Protein AF-A0A451EMP8-F1 (afdb_monomer_lite)

InterPro domains:
  IPR011759 Cytochrome C oxidase subunit II, transmembrane domain [PF02790] (2-65)
  IPR011759 Cytochrome C oxidase subunit II, transmembrane domain [PS50999] (1-65)
  IPR036257 Cytochrome C oxidase subunit II, transmembrane domain superfamily [G3DSA:1.10.287.90] (1-65)
  IPR036257 Cytochrome C oxidase subunit II, transmembrane domain superfamily [SSF81464] (1-65)

Organism: NCBI:txid7396

Sequence (65 aa):
MSTWMLMGLQDSSSPLMEQLIFFHDHALMILVMITMLVGYLMFMLFFNKFINRYLLHGQTIEIIW

Structure (mmCIF, N/CA/C/O backbone):
data_AF-A0A451EMP8-F1
#
_entry.id   AF-A0A451EMP8-F1
#
loop_
_atom_site.group_PDB
_atom_site.id
_atom_site.type_symbol
_atom_site.label_atom_id
_atom_site.label_alt_id
_atom_site.label_comp_id
_atom_site.label_asym_id
_atom_site.label_entity_id
_atom_site.label_seq_id
_atom_site.pdbx_PDB_ins_code
_atom_site.Cartn_x
_atom_site.Cartn_y
_atom_site.Cartn_z
_atom_site.occupancy
_atom_site.B_iso_or_equiv
_atom_site.auth_seq_id
_atom_site.auth_comp_id
_atom_site.auth_asym_id
_atom_site.auth_atom_id
_atom_site.pdbx_PDB_model_num
ATOM 1 N N . MET A 1 1 ? 5.376 -8.825 -31.404 1.00 80.94 1 MET A N 1
ATOM 2 C CA . MET A 1 1 ? 3.975 -8.982 -31.862 1.00 80.94 1 MET A CA 1
ATOM 3 C C . MET A 1 1 ? 3.213 -9.640 -30.735 1.00 80.94 1 MET A C 1
ATOM 5 O O . MET A 1 1 ? 3.622 -10.709 -30.304 1.00 80.94 1 MET A O 1
ATOM 9 N N . SER A 1 2 ? 2.160 -9.008 -30.225 1.00 80.69 2 SER A N 1
ATOM 10 C CA . SER A 1 2 ? 1.339 -9.596 -29.165 1.00 80.69 2 SER A CA 1
ATOM 11 C C . SER A 1 2 ? 0.540 -10.770 -29.712 1.00 80.69 2 SER A C 1
ATOM 13 O O . SER A 1 2 ? -0.214 -10.615 -30.675 1.00 80.69 2 SER A O 1
ATOM 15 N N . THR A 1 3 ? 0.682 -11.926 -29.080 1.00 89.50 3 THR A N 1
ATOM 16 C CA . THR A 1 3 ? -0.202 -13.068 -29.294 1.00 89.50 3 THR A CA 1
ATOM 17 C C . THR A 1 3 ? -1.460 -12.925 -28.443 1.00 89.50 3 THR A C 1
ATOM 19 O O . THR A 1 3 ? -1.486 -12.199 -27.447 1.00 89.50 3 THR A O 1
ATOM 22 N N . TRP A 1 4 ? -2.517 -13.642 -28.821 1.00 86.31 4 TRP A N 1
ATOM 23 C CA . TRP A 1 4 ? -3.708 -13.770 -27.987 1.00 86.31 4 TRP A CA 1
ATOM 24 C C . TRP A 1 4 ? -3.332 -14.304 -26.598 1.00 86.31 4 TRP A C 1
ATOM 26 O O . TRP A 1 4 ? -2.454 -15.157 -26.485 1.00 86.31 4 TRP A O 1
ATOM 36 N N . MET A 1 5 ? -4.003 -13.799 -25.557 1.00 88.06 5 MET A N 1
ATOM 37 C CA . MET A 1 5 ? -3.805 -14.198 -24.153 1.00 88.06 5 MET A CA 1
ATOM 38 C C . MET A 1 5 ? -2.438 -13.819 -23.537 1.00 88.06 5 MET A C 1
ATOM 40 O O . MET A 1 5 ? -2.103 -14.292 -22.453 1.00 88.06 5 MET A O 1
ATOM 44 N N . LEU A 1 6 ? -1.653 -12.931 -24.159 1.00 91.69 6 LEU A N 1
ATOM 45 C CA . LEU A 1 6 ? -0.441 -12.407 -23.522 1.00 91.69 6 LEU A CA 1
ATOM 46 C C . LEU A 1 6 ? -0.814 -11.455 -22.368 1.00 91.69 6 LEU A C 1
ATOM 48 O O . LEU A 1 6 ? -1.299 -10.354 -22.609 1.00 91.69 6 LEU A O 1
ATOM 52 N N . MET A 1 7 ? -0.595 -11.887 -21.120 1.00 86.81 7 MET A N 1
ATOM 53 C CA . MET A 1 7 ? -0.871 -11.083 -19.916 1.00 86.81 7 MET A CA 1
ATOM 54 C C . MET A 1 7 ? 0.292 -10.163 -19.500 1.00 86.81 7 MET A C 1
ATOM 56 O O . MET A 1 7 ? 0.078 -9.229 -18.736 1.00 86.81 7 MET A O 1
ATOM 60 N N . GLY A 1 8 ? 1.511 -10.429 -19.980 1.00 88.88 8 GLY A N 1
ATOM 61 C CA . GLY A 1 8 ? 2.711 -9.637 -19.691 1.00 88.88 8 GLY A CA 1
ATOM 62 C C . GLY A 1 8 ? 3.073 -8.638 -20.795 1.00 88.88 8 GLY A C 1
ATOM 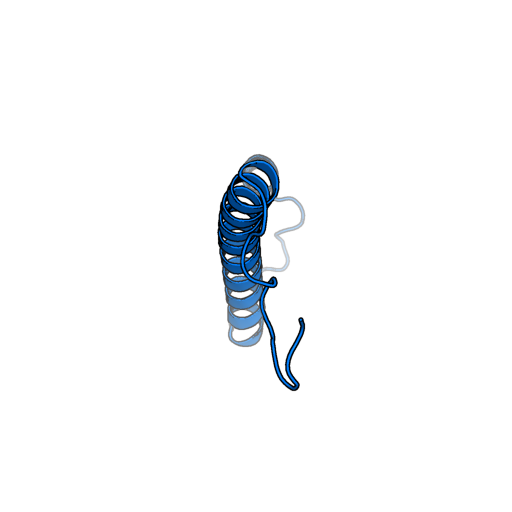63 O O . GLY A 1 8 ? 2.331 -8.440 -21.759 1.00 88.88 8 GLY A O 1
ATOM 64 N N . LEU A 1 9 ? 4.250 -8.024 -20.661 1.00 89.44 9 LEU A N 1
ATOM 65 C CA . LEU A 1 9 ? 4.842 -7.193 -21.711 1.00 89.44 9 LEU A CA 1
ATOM 66 C C . LEU A 1 9 ? 5.372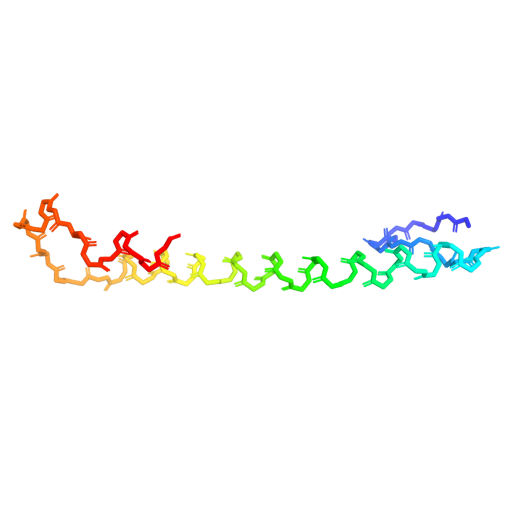 -8.066 -22.863 1.00 89.44 9 LEU A C 1
ATOM 68 O O . LEU A 1 9 ? 5.654 -9.248 -22.687 1.00 89.44 9 LEU A O 1
ATOM 72 N N . GLN A 1 10 ? 5.486 -7.482 -24.059 1.00 90.19 10 GLN A N 1
ATOM 73 C CA . GLN A 1 10 ? 6.155 -8.146 -25.184 1.00 90.19 10 GLN A CA 1
ATOM 74 C C . GLN A 1 10 ? 7.667 -8.226 -24.934 1.00 90.19 10 GLN A C 1
ATOM 76 O O . GLN A 1 10 ? 8.219 -7.366 -24.246 1.00 90.19 10 GLN A O 1
ATOM 81 N N . 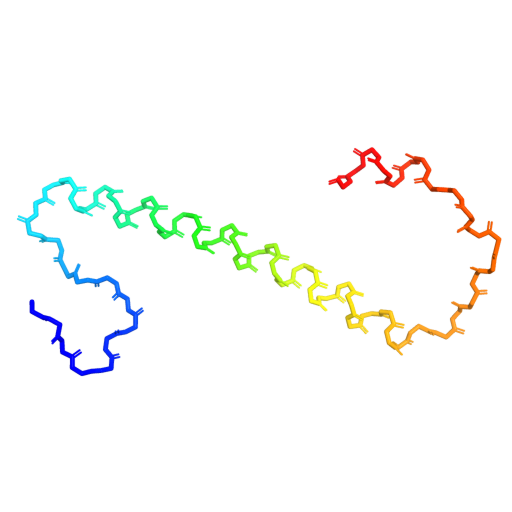ASP A 1 11 ? 8.326 -9.208 -25.557 1.00 86.81 11 ASP A N 1
ATOM 82 C CA . ASP A 1 11 ? 9.785 -9.344 -25.517 1.00 86.81 11 ASP A CA 1
ATOM 83 C C . ASP A 1 11 ? 10.487 -8.052 -25.961 1.00 86.81 11 ASP A C 1
ATOM 85 O O . ASP A 1 11 ? 10.031 -7.342 -26.868 1.00 86.81 11 ASP A O 1
ATOM 89 N N . SER A 1 12 ? 11.611 -7.738 -25.313 1.00 88.38 12 SER A N 1
ATOM 90 C CA . SER A 1 12 ? 12.355 -6.510 -25.573 1.00 88.38 12 SER A CA 1
ATOM 91 C C . SER A 1 12 ? 12.993 -6.527 -26.966 1.00 88.38 12 SER A C 1
ATOM 93 O O . SER A 1 12 ? 13.687 -7.458 -27.363 1.00 88.38 12 SER A O 1
ATOM 95 N N . SER A 1 13 ? 12.791 -5.447 -27.722 1.00 91.44 13 SER A N 1
ATOM 96 C CA . SER A 1 13 ? 13.477 -5.211 -29.001 1.00 91.44 13 SER A CA 1
ATOM 97 C C . SER A 1 13 ? 14.595 -4.166 -28.891 1.00 91.44 13 SER A C 1
ATOM 99 O O . SER A 1 13 ? 15.210 -3.810 -29.894 1.00 91.44 13 SER A O 1
ATOM 101 N N . SER A 1 14 ? 14.829 -3.621 -27.692 1.00 93.12 14 SER A N 1
ATOM 102 C CA . SER A 1 14 ? 15.878 -2.643 -27.403 1.00 93.12 14 SER A CA 1
ATOM 103 C C . SER A 1 14 ? 16.352 -2.756 -25.945 1.00 93.12 14 SER A C 1
ATOM 105 O O . SER A 1 14 ? 15.555 -3.134 -25.081 1.00 93.12 14 SER A O 1
ATOM 107 N N . PRO A 1 15 ? 17.603 -2.361 -25.636 1.00 88.94 15 PRO A N 1
ATOM 108 C CA . PRO A 1 15 ? 18.119 -2.371 -24.263 1.00 88.94 15 PRO A CA 1
ATOM 109 C C . PRO A 1 15 ? 17.297 -1.509 -23.293 1.00 88.94 15 PRO A C 1
ATOM 111 O O . PRO A 1 15 ? 17.208 -1.804 -22.106 1.00 88.94 15 PRO A O 1
ATOM 114 N N . LEU A 1 16 ? 16.657 -0.447 -23.797 1.00 95.38 16 LEU A N 1
ATOM 115 C CA . LEU A 1 16 ? 15.764 0.400 -23.003 1.00 95.38 16 LEU A CA 1
ATOM 116 C C . LEU A 1 16 ? 14.490 -0.338 -22.582 1.00 95.38 16 LEU A C 1
ATOM 118 O O . LEU A 1 16 ? 14.057 -0.201 -21.441 1.00 95.38 16 LEU A O 1
ATOM 122 N N . MET A 1 17 ? 13.899 -1.128 -23.483 1.00 93.75 17 MET A N 1
ATOM 123 C CA . MET A 1 17 ? 12.698 -1.905 -23.169 1.00 93.75 17 MET A CA 1
ATOM 124 C C . MET A 1 17 ? 12.986 -2.960 -22.095 1.00 93.75 17 MET A C 1
ATOM 126 O O . MET A 1 17 ? 12.156 -3.185 -21.224 1.00 93.75 17 MET A O 1
ATOM 130 N N . GLU A 1 18 ? 14.178 -3.554 -22.102 1.00 93.62 18 GLU A N 1
ATOM 131 C CA . GLU A 1 18 ? 14.592 -4.508 -21.070 1.00 93.62 18 GLU A CA 1
ATOM 132 C C . GLU A 1 18 ? 14.673 -3.857 -19.677 1.00 93.62 18 GLU A C 1
ATOM 134 O O . GLU A 1 18 ? 14.146 -4.395 -18.706 1.00 93.62 18 GLU A O 1
ATOM 139 N N . GLN A 1 19 ? 15.225 -2.642 -19.579 1.00 94.94 19 GLN A N 1
ATOM 140 C CA . GLN A 1 19 ? 15.238 -1.878 -18.322 1.00 94.94 19 GLN A CA 1
ATOM 141 C C . GLN A 1 19 ? 13.830 -1.516 -17.832 1.00 94.94 19 GLN A C 1
ATOM 143 O O . GLN A 1 19 ? 13.563 -1.546 -16.630 1.00 94.94 19 GLN A O 1
ATOM 148 N N . LEU A 1 20 ? 12.912 -1.204 -18.749 1.00 95.38 20 LEU A N 1
ATOM 149 C CA . LEU A 1 20 ? 11.518 -0.935 -18.397 1.00 95.38 20 LEU A CA 1
ATOM 150 C C . LEU A 1 20 ? 10.794 -2.187 -17.901 1.00 95.38 20 LEU A C 1
ATOM 152 O O . LEU A 1 20 ? 9.993 -2.074 -16.977 1.00 95.38 20 LEU A O 1
ATOM 156 N N . ILE A 1 21 ? 11.092 -3.363 -18.460 1.00 96.12 21 ILE A N 1
ATOM 157 C CA . ILE A 1 21 ? 10.551 -4.637 -17.969 1.00 96.12 21 ILE A CA 1
ATOM 158 C C . ILE A 1 21 ? 11.061 -4.907 -16.545 1.00 96.12 21 ILE A C 1
ATOM 160 O O . ILE A 1 21 ? 10.252 -5.173 -15.660 1.00 96.12 21 ILE A O 1
ATOM 164 N N . PHE A 1 22 ? 12.359 -4.717 -16.269 1.00 96.00 22 PHE A N 1
ATOM 165 C CA . PHE A 1 22 ? 12.892 -4.852 -14.904 1.00 96.00 22 PHE A CA 1
ATOM 166 C C . PHE A 1 22 ? 12.237 -3.889 -13.906 1.00 96.00 22 PHE A C 1
ATOM 168 O O . PHE A 1 22 ? 11.906 -4.276 -12.783 1.00 96.00 22 PHE A O 1
ATOM 175 N N . PHE A 1 23 ? 12.028 -2.635 -14.308 1.00 97.31 23 PHE A N 1
ATOM 176 C CA . PHE A 1 23 ? 11.337 -1.657 -13.473 1.00 97.31 23 PHE A CA 1
ATOM 177 C C . PHE A 1 23 ? 9.870 -2.039 -13.235 1.00 97.31 23 PHE A C 1
ATOM 179 O O . PHE A 1 23 ? 9.391 -1.970 -12.102 1.00 97.31 23 PHE A O 1
ATOM 186 N N . HIS A 1 24 ? 9.171 -2.463 -14.289 1.00 96.19 24 HIS A N 1
ATOM 187 C CA . HIS A 1 24 ? 7.789 -2.918 -14.212 1.00 96.19 24 HIS A CA 1
ATOM 188 C C . HIS A 1 24 ? 7.642 -4.085 -13.232 1.00 96.19 24 HIS A C 1
ATOM 190 O O . HIS A 1 24 ? 6.784 -4.033 -12.353 1.00 96.19 24 HIS A O 1
ATOM 196 N N . ASP A 1 25 ? 8.504 -5.095 -13.327 1.00 95.69 25 ASP A N 1
ATOM 197 C CA . ASP A 1 25 ? 8.436 -6.275 -12.464 1.00 95.69 25 ASP A CA 1
ATOM 198 C C . ASP A 1 25 ? 8.707 -5.922 -10.997 1.00 95.69 25 ASP A C 1
ATOM 200 O O . ASP A 1 25 ? 8.026 -6.419 -10.095 1.00 95.69 25 ASP A O 1
ATOM 204 N N . HIS A 1 26 ? 9.639 -4.999 -10.743 1.00 97.19 26 HIS A N 1
ATOM 205 C CA . HIS A 1 26 ? 9.881 -4.493 -9.395 1.00 97.19 26 HIS A CA 1
ATOM 206 C C . HIS A 1 26 ? 8.668 -3.738 -8.831 1.00 97.19 26 HIS A C 1
ATOM 208 O O . HIS A 1 26 ? 8.256 -3.982 -7.694 1.00 97.19 26 HIS A O 1
ATOM 214 N N . ALA A 1 27 ? 8.060 -2.856 -9.627 1.00 97.62 27 ALA A N 1
ATOM 215 C CA . ALA A 1 27 ? 6.872 -2.112 -9.220 1.00 97.62 27 ALA A CA 1
ATOM 216 C C . ALA A 1 27 ? 5.669 -3.041 -8.977 1.00 97.62 27 ALA A C 1
ATOM 218 O O . ALA A 1 27 ? 4.954 -2.883 -7.983 1.00 97.62 27 ALA A O 1
ATOM 219 N N . LEU A 1 28 ? 5.472 -4.041 -9.843 1.00 97.44 28 LEU A N 1
ATOM 220 C CA . LEU A 1 28 ? 4.409 -5.033 -9.703 1.00 97.44 28 LEU A CA 1
ATOM 221 C C . LEU A 1 28 ? 4.585 -5.858 -8.420 1.00 97.44 28 LEU A C 1
ATOM 223 O O . LEU A 1 28 ? 3.609 -6.090 -7.710 1.00 97.44 28 LEU A O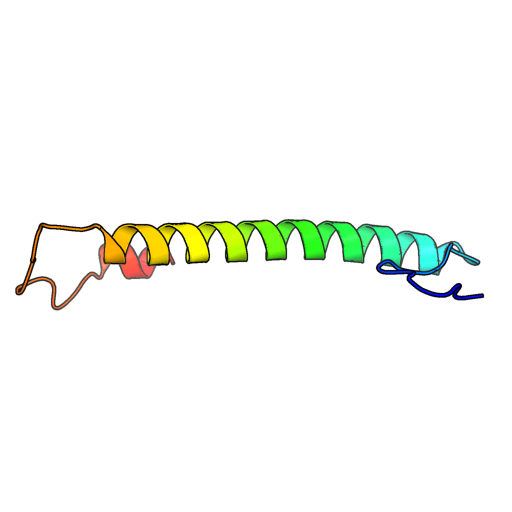 1
ATOM 227 N N . MET A 1 29 ? 5.818 -6.249 -8.081 1.00 96.75 29 MET A N 1
ATOM 228 C CA . MET A 1 29 ? 6.118 -6.967 -6.838 1.00 96.75 29 MET A CA 1
ATOM 229 C C . MET A 1 29 ? 5.711 -6.162 -5.595 1.00 96.75 29 MET A C 1
ATOM 231 O O . MET A 1 29 ? 5.054 -6.705 -4.703 1.00 96.75 29 MET A O 1
ATOM 235 N N . ILE A 1 30 ? 6.013 -4.860 -5.562 1.00 98.00 30 ILE A N 1
ATOM 236 C CA . ILE A 1 30 ? 5.597 -3.969 -4.467 1.00 98.00 30 ILE A CA 1
ATOM 237 C C . ILE A 1 30 ? 4.067 -3.854 -4.411 1.00 98.00 30 ILE A C 1
ATOM 239 O O . ILE A 1 30 ? 3.473 -3.969 -3.338 1.00 98.00 30 ILE A O 1
ATOM 243 N N . LEU A 1 31 ? 3.409 -3.669 -5.557 1.00 97.81 31 LEU A N 1
ATOM 244 C CA . LEU A 1 31 ? 1.954 -3.521 -5.620 1.00 97.81 31 LEU A CA 1
ATOM 245 C C . LEU A 1 31 ? 1.237 -4.783 -5.121 1.00 97.81 31 LEU A C 1
ATOM 247 O O . LEU A 1 31 ? 0.318 -4.697 -4.301 1.00 97.81 31 LEU A O 1
ATOM 251 N N . VAL A 1 32 ? 1.676 -5.967 -5.555 1.00 97.69 32 VAL A N 1
ATOM 252 C CA . VAL A 1 32 ? 1.116 -7.242 -5.083 1.00 97.69 32 VAL A CA 1
ATOM 253 C C . VAL A 1 32 ? 1.333 -7.404 -3.577 1.00 97.69 32 VAL A C 1
ATOM 255 O O . VAL A 1 32 ? 0.407 -7.796 -2.869 1.00 97.69 32 VAL A O 1
ATOM 258 N N . MET A 1 33 ? 2.503 -7.029 -3.052 1.00 96.69 33 MET A N 1
ATOM 259 C CA . MET A 1 33 ? 2.770 -7.081 -1.611 1.00 96.69 33 MET A CA 1
ATOM 260 C C . MET A 1 33 ? 1.782 -6.216 -0.811 1.00 96.69 33 MET A C 1
ATOM 262 O O . MET A 1 33 ? 1.195 -6.694 0.162 1.00 96.69 33 MET A O 1
ATOM 266 N N . ILE A 1 34 ? 1.548 -4.973 -1.243 1.00 97.00 34 ILE A N 1
ATOM 267 C CA . ILE A 1 34 ? 0.621 -4.053 -0.565 1.00 97.00 34 ILE A CA 1
ATOM 268 C C . ILE A 1 34 ? -0.824 -4.559 -0.669 1.00 97.00 34 ILE A C 1
ATOM 270 O O . ILE A 1 34 ? -1.538 -4.594 0.333 1.00 97.00 34 ILE A O 1
ATOM 274 N N . THR A 1 35 ? -1.266 -4.993 -1.854 1.00 96.56 35 THR A N 1
ATOM 275 C CA . THR A 1 35 ? -2.644 -5.487 -2.047 1.00 96.56 35 THR A CA 1
ATOM 276 C C . THR A 1 35 ? -2.933 -6.743 -1.225 1.00 96.56 35 THR A C 1
ATOM 278 O O . THR A 1 35 ? -4.010 -6.844 -0.634 1.00 96.56 35 THR A O 1
ATOM 281 N N . MET A 1 36 ? -1.968 -7.659 -1.104 1.00 97.31 36 MET A N 1
ATOM 282 C CA . MET A 1 36 ? -2.085 -8.837 -0.241 1.00 97.31 36 MET A CA 1
ATOM 283 C C . MET A 1 36 ? -2.147 -8.457 1.242 1.00 97.31 36 MET A C 1
ATOM 285 O O . MET A 1 36 ? -2.972 -9.007 1.974 1.00 97.31 36 MET A O 1
ATOM 289 N N . LEU A 1 37 ? -1.329 -7.496 1.688 1.00 96.19 37 LEU A N 1
ATOM 290 C CA . LEU A 1 37 ? -1.348 -7.008 3.071 1.00 96.19 37 LEU A CA 1
ATOM 291 C C . LEU A 1 37 ? -2.698 -6.369 3.423 1.00 96.19 37 LEU A C 1
A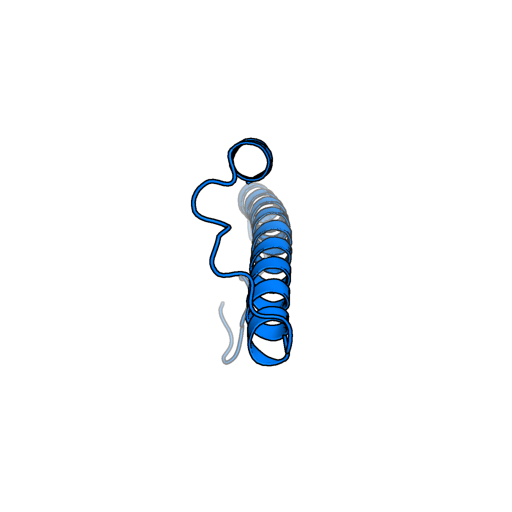TOM 293 O O . LEU A 1 37 ? -3.298 -6.713 4.442 1.00 96.19 37 LEU A O 1
ATOM 297 N N . VAL A 1 38 ? -3.214 -5.490 2.561 1.00 96.81 38 VAL A N 1
ATOM 298 C CA . VAL A 1 38 ? -4.525 -4.853 2.760 1.00 96.81 38 VAL A CA 1
ATOM 299 C C . VAL A 1 38 ? -5.649 -5.890 2.714 1.00 96.81 38 VAL A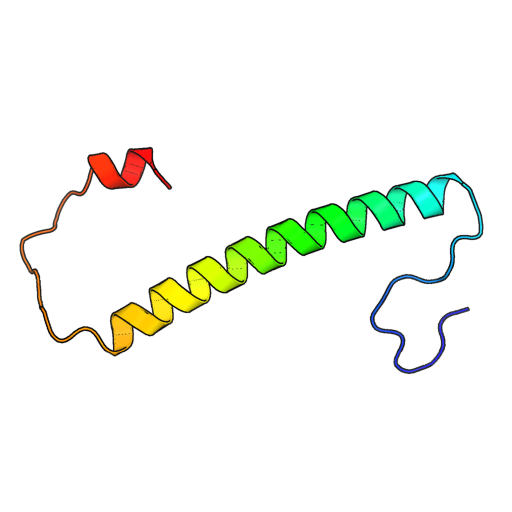 C 1
ATOM 301 O O . VAL A 1 38 ? -6.535 -5.874 3.569 1.00 96.81 38 VAL A O 1
ATOM 304 N N . GLY A 1 39 ? -5.598 -6.831 1.766 1.00 96.06 39 GLY A N 1
ATOM 305 C CA . GLY A 1 39 ? -6.571 -7.919 1.663 1.00 96.06 39 GLY A CA 1
ATOM 306 C C . GLY A 1 39 ? -6.613 -8.786 2.923 1.00 96.06 39 GLY A C 1
ATOM 307 O O . GLY A 1 39 ? -7.696 -9.093 3.424 1.00 96.06 39 GLY A O 1
ATOM 308 N N . TYR A 1 40 ? -5.449 -9.110 3.488 1.00 95.12 40 TYR A N 1
ATOM 309 C CA . TYR A 1 40 ? -5.346 -9.835 4.751 1.00 95.12 40 TYR A CA 1
ATOM 310 C C . TYR A 1 40 ? -5.957 -9.051 5.924 1.00 95.12 40 TYR A C 1
ATOM 312 O O . TYR A 1 40 ? -6.749 -9.616 6.682 1.00 95.12 40 TYR A O 1
ATOM 320 N N . LEU A 1 41 ? -5.656 -7.752 6.058 1.00 92.81 41 LEU A N 1
ATOM 321 C CA . LEU A 1 41 ? -6.236 -6.906 7.111 1.00 92.81 41 LEU A CA 1
ATOM 322 C C . LEU A 1 41 ? -7.766 -6.850 7.016 1.00 92.81 41 LEU A C 1
ATOM 324 O O . LEU A 1 41 ? -8.453 -7.038 8.020 1.00 92.81 41 LEU A O 1
ATOM 328 N N . MET A 1 42 ? -8.301 -6.658 5.809 1.00 92.12 42 MET A N 1
ATOM 329 C CA . MET A 1 42 ? -9.747 -6.638 5.575 1.00 92.12 42 MET A CA 1
ATOM 330 C C . MET A 1 42 ? -10.391 -7.986 5.908 1.00 92.12 42 MET A C 1
ATOM 332 O O . MET A 1 42 ? -11.426 -8.023 6.572 1.00 92.12 42 MET A O 1
ATOM 336 N N . PHE A 1 43 ? -9.763 -9.096 5.513 1.00 94.31 43 PHE A N 1
ATOM 337 C CA . PHE A 1 43 ? -10.244 -10.439 5.840 1.00 94.31 43 PHE A CA 1
ATOM 338 C C . PHE A 1 43 ? -10.297 -10.673 7.356 1.00 94.31 43 PHE A C 1
ATOM 340 O O . PHE A 1 43 ? -11.297 -11.171 7.874 1.00 94.31 43 PHE A O 1
ATOM 347 N N . MET A 1 44 ? -9.263 -10.252 8.085 1.00 92.12 44 MET A N 1
ATOM 348 C CA . MET A 1 44 ? -9.192 -10.393 9.541 1.00 92.12 44 MET A CA 1
ATOM 349 C C . MET A 1 44 ? -10.301 -9.626 10.275 1.00 92.12 44 MET A C 1
ATOM 351 O O . MET A 1 44 ? -10.795 -10.108 11.297 1.00 92.12 44 MET A O 1
ATOM 355 N N . LEU A 1 45 ? -10.738 -8.470 9.761 1.00 87.75 45 LEU A N 1
ATOM 356 C CA . LEU A 1 45 ? -11.834 -7.700 10.361 1.00 87.75 45 LEU A CA 1
ATOM 357 C C . LEU A 1 45 ? -13.177 -8.440 10.299 1.00 87.75 45 LEU A C 1
ATOM 359 O O . LEU A 1 45 ? -13.949 -8.356 11.252 1.00 87.75 45 LEU A O 1
ATOM 363 N N . PHE A 1 46 ? -13.445 -9.210 9.238 1.00 88.94 46 PHE A N 1
ATOM 364 C CA . PHE A 1 46 ? -14.706 -9.951 9.102 1.00 88.94 46 PHE A CA 1
ATOM 365 C C . PHE A 1 46 ? -14.868 -11.078 10.130 1.00 88.94 46 PHE A C 1
ATOM 367 O O . PHE A 1 46 ? -15.988 -11.361 10.552 1.00 88.94 46 PHE A O 1
ATOM 374 N N . PHE A 1 47 ? -13.771 -11.711 10.553 1.00 90.44 47 PHE A N 1
ATOM 375 C CA . PHE A 1 47 ? -13.799 -12.811 11.529 1.00 90.44 47 PHE A CA 1
ATOM 376 C C . PHE A 1 47 ? -13.509 -12.365 12.967 1.00 90.44 47 PHE A C 1
ATOM 378 O O . PHE A 1 47 ? -13.438 -13.202 13.874 1.00 90.44 47 PHE A O 1
ATOM 385 N N . ASN A 1 48 ? -13.354 -11.061 13.205 1.00 88.06 48 ASN A N 1
ATOM 386 C CA . ASN A 1 48 ? -13.056 -10.545 14.531 1.00 88.06 48 ASN A CA 1
ATOM 387 C C . ASN A 1 48 ? -14.312 -10.541 15.421 1.00 88.06 48 ASN A C 1
ATOM 389 O O . ASN A 1 48 ? -15.313 -9.899 15.115 1.00 88.06 48 ASN A O 1
ATOM 393 N N . LYS A 1 49 ? -14.251 -11.255 16.551 1.00 85.75 49 LYS A N 1
ATOM 394 C CA . LYS A 1 49 ? -15.342 -11.335 17.539 1.00 85.75 49 LYS A CA 1
ATOM 395 C C . LYS A 1 49 ? -15.252 -10.268 18.637 1.00 85.75 49 LYS A C 1
ATOM 397 O O . LYS A 1 49 ? -16.200 -10.113 19.404 1.00 85.75 49 LYS A O 1
ATOM 402 N N . PHE A 1 50 ? -14.124 -9.566 18.754 1.00 88.88 50 PHE A N 1
ATOM 403 C CA . PHE A 1 50 ? -13.888 -8.574 19.799 1.00 88.88 50 PHE A CA 1
ATOM 404 C C . PHE A 1 50 ? -14.265 -7.176 19.309 1.00 88.88 50 PHE A C 1
ATOM 406 O O . PHE A 1 50 ? -13.692 -6.661 18.353 1.00 88.88 50 PHE A O 1
ATOM 413 N N . ILE A 1 51 ? -15.217 -6.541 19.996 1.00 81.69 51 ILE A N 1
ATOM 414 C CA . ILE A 1 51 ? -15.676 -5.185 19.681 1.00 81.69 51 ILE A CA 1
ATOM 415 C C . ILE A 1 51 ? -15.007 -4.208 20.649 1.00 81.69 51 ILE A C 1
ATOM 417 O O . ILE A 1 51 ? -15.287 -4.231 21.847 1.00 81.69 51 ILE A O 1
ATOM 421 N N . ASN A 1 52 ? -14.154 -3.321 20.133 1.00 84.31 52 ASN A N 1
ATOM 422 C CA . ASN A 1 52 ? -13.602 -2.207 20.904 1.00 84.31 52 ASN A CA 1
ATOM 423 C C . ASN A 1 52 ? -14.252 -0.882 20.473 1.00 84.31 52 ASN A C 1
ATOM 425 O O . ASN A 1 52 ? -13.910 -0.327 19.433 1.00 84.31 52 ASN A O 1
ATOM 429 N N . ARG A 1 53 ? -15.192 -0.367 21.277 1.00 76.94 53 ARG A N 1
ATOM 430 C CA . ARG A 1 53 ? -15.947 0.867 20.977 1.00 76.94 53 ARG A CA 1
ATOM 431 C C . ARG A 1 53 ? -15.187 2.160 21.306 1.00 76.94 53 ARG A C 1
ATOM 433 O O . ARG A 1 53 ? -15.527 3.206 20.766 1.00 76.94 53 ARG A O 1
ATOM 440 N N . TYR A 1 54 ? -14.190 2.111 22.190 1.00 84.56 54 TYR A N 1
ATOM 441 C CA . TYR A 1 54 ? -13.507 3.312 22.695 1.00 84.56 54 TYR A CA 1
ATOM 442 C C . TYR A 1 54 ? -12.228 3.667 21.926 1.00 84.56 54 TYR A C 1
ATOM 444 O O . TYR A 1 54 ? -11.565 4.646 22.264 1.00 84.56 54 TYR A O 1
ATOM 452 N N . LEU A 1 55 ? -11.883 2.910 20.880 1.00 80.62 55 LEU A N 1
ATOM 453 C CA . LEU A 1 55 ? -10.745 3.202 20.007 1.00 80.62 55 LEU A CA 1
ATOM 454 C C . LEU A 1 55 ? -11.085 4.347 19.031 1.00 80.62 55 LEU A C 1
ATOM 456 O O . LEU A 1 55 ? -11.259 4.126 17.838 1.00 80.62 55 LEU A O 1
ATOM 460 N N . LEU A 1 56 ? -11.232 5.566 19.555 1.00 77.00 56 LEU A N 1
ATOM 461 C CA . LEU A 1 56 ? -11.582 6.756 18.766 1.00 77.00 56 LEU A CA 1
ATOM 462 C C . LEU A 1 56 ? -10.358 7.423 18.123 1.00 77.00 56 LEU A C 1
ATOM 464 O O . LEU A 1 56 ? -10.471 7.987 17.039 1.00 77.00 56 LEU A O 1
ATOM 468 N N . HIS A 1 57 ? -9.193 7.336 18.772 1.00 82.38 57 HIS A N 1
ATOM 469 C CA . HIS A 1 57 ? -7.935 7.892 18.276 1.00 82.38 57 HIS A CA 1
ATOM 470 C C . HIS A 1 57 ? -6.796 6.889 18.466 1.00 82.38 57 HIS A C 1
ATOM 472 O O . HIS A 1 57 ? -6.602 6.358 19.560 1.00 82.38 57 HIS A O 1
ATOM 478 N N . GLY A 1 58 ? -6.042 6.644 17.394 1.00 85.06 58 GLY A N 1
ATOM 479 C CA . GLY A 1 58 ? -4.936 5.689 17.343 1.00 85.06 58 GLY A CA 1
ATOM 480 C C . GLY A 1 58 ? -3.655 6.335 16.825 1.00 85.06 58 GLY A C 1
ATOM 481 O O . GLY A 1 58 ? -3.088 5.850 15.855 1.00 85.06 58 GLY A O 1
ATOM 482 N N . GLN A 1 59 ? -3.199 7.416 17.469 1.00 87.44 59 GLN A N 1
ATOM 483 C CA . GLN A 1 59 ? -2.044 8.222 17.031 1.00 87.44 59 GLN A CA 1
ATOM 484 C C . GLN A 1 59 ? -0.764 7.405 16.808 1.00 87.44 59 GLN A C 1
ATOM 486 O O . GLN A 1 59 ? 0.010 7.682 15.903 1.00 87.44 59 GLN A O 1
ATOM 491 N N . THR A 1 60 ? -0.538 6.359 17.602 1.00 89.88 60 THR A N 1
ATOM 492 C CA . THR A 1 60 ? 0.613 5.468 17.409 1.00 89.88 60 THR A CA 1
ATOM 493 C C . THR A 1 60 ? 0.525 4.647 16.124 1.00 89.88 60 THR A C 1
ATOM 495 O O . THR A 1 60 ? 1.562 4.304 15.568 1.00 89.88 60 THR A O 1
ATOM 498 N N . ILE A 1 61 ? -0.683 4.333 15.647 1.00 90.25 61 ILE A N 1
ATOM 499 C CA . ILE A 1 61 ? -0.897 3.560 14.419 1.00 90.25 61 ILE A CA 1
ATOM 500 C C . ILE A 1 61 ? -0.775 4.473 13.185 1.00 90.25 61 ILE A C 1
ATOM 502 O O . ILE A 1 61 ? -0.197 4.056 12.188 1.00 90.25 61 ILE A O 1
ATOM 506 N N . GLU A 1 62 ? -1.196 5.740 13.297 1.00 92.44 62 GLU A N 1
ATOM 507 C CA . GLU A 1 62 ? -1.008 6.785 12.270 1.00 92.44 62 GLU A CA 1
ATOM 508 C C . GLU A 1 62 ? 0.463 7.079 11.945 1.00 92.44 62 GLU A C 1
ATOM 510 O O . GLU A 1 62 ? 0.761 7.567 10.864 1.00 92.44 62 GLU A O 1
ATOM 515 N N . ILE A 1 63 ? 1.393 6.790 12.860 1.00 92.25 63 ILE A N 1
ATOM 516 C CA . ILE A 1 63 ? 2.836 6.927 12.598 1.00 92.25 63 ILE A CA 1
ATOM 517 C C . ILE A 1 63 ? 3.355 5.783 11.705 1.00 92.25 63 ILE A C 1
ATOM 519 O O . ILE A 1 63 ? 4.398 5.926 11.069 1.00 92.25 63 ILE A O 1
ATOM 523 N N . ILE A 1 64 ? 2.672 4.632 11.696 1.00 89.25 64 ILE A N 1
ATOM 524 C CA . ILE A 1 64 ? 3.139 3.402 11.040 1.00 89.25 64 ILE A CA 1
ATOM 525 C C . ILE A 1 64 ? 2.633 3.284 9.596 1.00 89.25 64 ILE A C 1
ATOM 527 O O . ILE A 1 64 ? 3.387 2.789 8.756 1.00 89.25 64 ILE A O 1
ATOM 531 N N . TRP A 1 65 ? 1.375 3.653 9.321 1.00 86.12 65 TRP A N 1
ATOM 532 C CA . TRP A 1 65 ? 0.791 3.580 7.972 1.00 86.12 65 TRP A CA 1
ATOM 533 C C . TRP A 1 65 ? 1.027 4.859 7.168 1.00 86.12 65 TRP A C 1
ATOM 535 O O . TRP A 1 65 ? 0.988 4.759 5.921 1.00 86.12 65 TRP A O 1
#

Foldseek 3Di:
DDDPPPPADDDDPDPVVVVVSVVVVVVVVVVVVVVVVVVVVVVCVVPDPDDDPPPPDDVVVVVVD

Secondary structure (DSSP, 8-state):
-PPTT--SPPPPSSHHHHHHHHHHHHHHHHHHHHHHHHHHHHHHHHT-----S-----HHHHTT-

Radius of gyration: 20.24 Å; chains: 1; bounding box: 34×22×55 Å

pLDDT: mean 90.94, std 5.47, range [76.94, 98.0]